Protein AF-A0A819NS75-F1 (afdb_monomer_lite)

Radius of gyration: 15.13 Å; chains: 1; bounding box: 32×22×42 Å

pLDDT: mean 87.49, std 10.99, range [55.75, 97.56]

Sequence (73 aa):
EKIKTIGHTYMAAAGLNPGVEHRMTRERYNQNIVALAEFAFAMIAALEGINRDCFNDFKLRVGMCNGPLVAGK

Secondary structure (DSSP, 8-state):
-EEEEETTEEEEE----TT-TTT--HHHHHHHHHHHHHHHHHHHHHHHHHHHHSSS----------S------

Foldseek 3Di:
DDWDDDPPDIDDAPDPDPPCPVVDDPVNLVVRVVVVVVVVVVVVVVLVVVVVVDPDDDDDDDDDDDDDDDDDD

Structure (mmCIF, N/CA/C/O backbone):
data_AF-A0A819NS75-F1
#
_entry.id   AF-A0A819NS75-F1
#
loop_
_atom_site.group_PDB
_atom_site.id
_atom_site.type_symbol
_atom_site.label_atom_id
_atom_site.label_alt_id
_atom_site.label_comp_id
_atom_site.label_asym_id
_atom_site.label_entity_id
_atom_site.label_seq_id
_atom_site.pdbx_PDB_ins_code
_atom_site.Cartn_x
_atom_site.Cartn_y
_atom_site.Cartn_z
_atom_site.occupancy
_atom_site.B_iso_or_equiv
_atom_site.auth_seq_id
_atom_site.auth_comp_id
_atom_site.auth_asym_id
_atom_site.auth_atom_id
_atom_site.pdbx_PDB_model_num
ATOM 1 N N . GLU A 1 1 ? 3.499 2.887 -12.132 1.00 79.25 1 GLU A N 1
ATOM 2 C CA . GLU A 1 1 ? 3.044 2.365 -10.815 1.00 79.25 1 GLU A CA 1
ATOM 3 C C . GLU A 1 1 ? 1.527 2.181 -10.845 1.00 79.25 1 GLU A C 1
ATOM 5 O O . GLU A 1 1 ? 0.872 2.794 -11.682 1.00 79.25 1 GLU A O 1
ATOM 10 N N . LYS A 1 2 ? 0.949 1.324 -9.994 1.00 81.38 2 LYS A N 1
ATOM 11 C CA . LYS A 1 2 ? -0.513 1.137 -9.914 1.00 81.38 2 LYS A CA 1
ATOM 12 C C . LYS A 1 2 ? -0.946 0.895 -8.473 1.00 81.38 2 LYS A C 1
ATOM 14 O O . LYS A 1 2 ? -0.295 0.131 -7.765 1.00 81.38 2 LYS A O 1
ATOM 19 N N . ILE A 1 3 ? -2.060 1.501 -8.070 1.00 86.94 3 ILE A N 1
ATOM 20 C CA . ILE A 1 3 ? -2.728 1.238 -6.792 1.00 86.94 3 ILE A CA 1
ATOM 21 C C . ILE A 1 3 ? -4.174 0.838 -7.084 1.00 86.94 3 ILE A C 1
ATOM 23 O O . ILE A 1 3 ? -4.816 1.416 -7.960 1.00 86.94 3 ILE A O 1
ATOM 27 N N . LYS A 1 4 ? -4.681 -0.168 -6.373 1.00 90.56 4 LYS A N 1
ATOM 28 C CA . LYS A 1 4 ? -6.102 -0.531 -6.366 1.00 90.56 4 LYS A CA 1
ATOM 29 C C . LYS A 1 4 ? -6.588 -0.769 -4.946 1.00 90.56 4 LYS A C 1
ATOM 31 O O . LYS A 1 4 ? -5.822 -1.196 -4.083 1.00 90.56 4 LYS A O 1
ATOM 36 N N . THR A 1 5 ? -7.873 -0.531 -4.739 1.00 93.19 5 THR A N 1
ATOM 37 C CA . THR A 1 5 ? -8.573 -0.777 -3.481 1.00 93.19 5 THR A CA 1
ATOM 38 C C . THR A 1 5 ? -9.601 -1.888 -3.678 1.00 93.19 5 THR A C 1
ATOM 40 O O . THR A 1 5 ? -10.280 -1.949 -4.701 1.00 93.19 5 THR A O 1
ATOM 43 N N . ILE A 1 6 ? -9.682 -2.807 -2.717 1.00 92.12 6 ILE A N 1
ATOM 44 C CA . ILE A 1 6 ? -10.671 -3.889 -2.673 1.00 92.12 6 ILE A CA 1
ATOM 45 C C . ILE A 1 6 ? -11.197 -3.954 -1.241 1.00 92.12 6 ILE A C 1
ATOM 47 O O . ILE A 1 6 ? -10.529 -4.478 -0.350 1.00 92.12 6 ILE A O 1
ATOM 51 N N . GLY A 1 7 ? -12.374 -3.373 -1.001 1.00 93.75 7 GLY A N 1
ATOM 52 C CA . GLY A 1 7 ? -12.886 -3.179 0.357 1.00 93.75 7 GLY A CA 1
ATOM 53 C C . GLY A 1 7 ? -11.880 -2.402 1.213 1.00 93.75 7 GLY A C 1
ATOM 54 O O . GLY A 1 7 ? -11.480 -1.299 0.852 1.00 93.75 7 GLY A O 1
ATOM 55 N N . HIS A 1 8 ? -11.430 -3.009 2.312 1.00 91.44 8 HIS A N 1
ATOM 56 C CA . HIS A 1 8 ? -10.424 -2.438 3.220 1.00 91.44 8 HIS A CA 1
ATOM 57 C C . HIS A 1 8 ? -8.975 -2.808 2.853 1.00 91.44 8 HIS A C 1
ATOM 59 O O . HIS A 1 8 ? -8.050 -2.532 3.612 1.00 91.44 8 HIS A O 1
ATOM 65 N N . THR A 1 9 ? -8.758 -3.484 1.723 1.00 94.62 9 THR A N 1
ATOM 66 C CA . THR A 1 9 ? -7.430 -3.904 1.265 1.00 94.62 9 THR A CA 1
ATOM 67 C C . THR A 1 9 ? -6.911 -2.974 0.177 1.00 94.62 9 THR A C 1
ATOM 69 O O . THR A 1 9 ? -7.573 -2.747 -0.835 1.00 94.62 9 THR A O 1
ATOM 72 N N . TYR A 1 10 ? -5.685 -2.489 0.358 1.00 94.88 10 TYR A N 1
ATOM 73 C CA . TYR A 1 10 ? -4.951 -1.698 -0.624 1.00 94.88 10 TYR A CA 1
ATOM 74 C C . TYR A 1 10 ? -3.886 -2.583 -1.274 1.00 94.88 10 TYR A C 1
ATOM 76 O O . TYR A 1 10 ? -3.156 -3.288 -0.581 1.00 94.88 10 TYR A O 1
ATOM 84 N N . MET A 1 11 ? -3.787 -2.555 -2.601 1.00 94.25 11 MET A N 1
ATOM 85 C CA . MET A 1 11 ? -2.707 -3.210 -3.341 1.00 94.25 11 MET A CA 1
ATOM 86 C C . MET A 1 11 ? -1.946 -2.162 -4.141 1.00 94.25 11 MET A C 1
ATOM 88 O O . MET A 1 11 ? -2.551 -1.450 -4.941 1.00 94.25 11 MET A O 1
ATOM 92 N N . ALA A 1 12 ? -0.629 -2.109 -3.961 1.00 93.62 12 ALA A N 1
ATOM 93 C CA . ALA A 1 12 ? 0.272 -1.231 -4.695 1.00 93.62 12 ALA A CA 1
ATOM 94 C C . ALA A 1 12 ? 1.316 -2.057 -5.458 1.00 93.62 12 ALA A C 1
ATOM 96 O O . ALA A 1 12 ? 1.776 -3.089 -4.974 1.00 93.62 12 ALA A O 1
ATOM 97 N N . ALA A 1 13 ? 1.682 -1.601 -6.653 1.00 92.06 13 ALA A N 1
ATOM 98 C CA . ALA A 1 13 ? 2.711 -2.211 -7.483 1.00 92.06 13 ALA A CA 1
ATOM 99 C C . ALA A 1 13 ? 3.601 -1.134 -8.119 1.00 92.06 13 ALA A C 1
ATOM 101 O O . ALA A 1 13 ? 3.107 -0.145 -8.676 1.00 92.06 13 ALA A O 1
ATOM 102 N N . ALA A 1 14 ? 4.912 -1.361 -8.073 1.00 90.12 14 ALA A N 1
ATOM 103 C CA . ALA A 1 14 ? 5.935 -0.512 -8.675 1.00 90.12 14 ALA A CA 1
ATOM 104 C C . ALA A 1 14 ? 6.648 -1.245 -9.820 1.00 90.12 14 ALA A C 1
ATOM 106 O O . ALA A 1 14 ? 6.564 -2.465 -9.941 1.00 90.12 14 ALA A O 1
ATOM 107 N N . GLY A 1 15 ? 7.326 -0.490 -10.686 1.00 86.56 15 GLY A N 1
ATOM 108 C CA . GLY A 1 15 ? 8.088 -1.056 -11.802 1.00 86.56 15 GLY A CA 1
ATOM 109 C C . GLY A 1 15 ? 7.263 -1.506 -13.015 1.00 86.56 15 GLY A C 1
ATOM 110 O O . GLY A 1 15 ? 7.787 -2.196 -13.881 1.00 86.56 15 GLY A O 1
ATOM 111 N N . LEU A 1 16 ? 6.002 -1.079 -13.127 1.00 82.06 16 LEU A N 1
ATOM 112 C CA . LEU A 1 16 ? 5.095 -1.419 -14.238 1.00 82.06 16 LEU A CA 1
ATOM 113 C C . LEU A 1 16 ? 5.328 -0.589 -15.520 1.00 82.06 16 LEU A C 1
ATOM 115 O O . LEU A 1 16 ? 4.377 -0.318 -16.245 1.00 82.06 16 LEU A O 1
ATOM 119 N N . ASN A 1 17 ? 6.555 -0.134 -15.789 1.00 73.88 17 ASN A N 1
ATOM 120 C CA . ASN A 1 17 ? 6.835 0.784 -16.900 1.00 73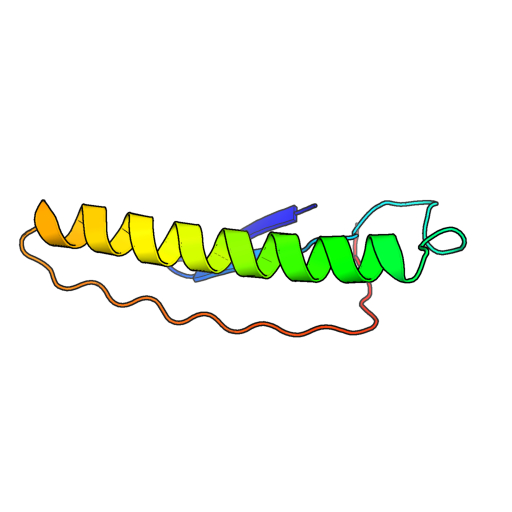.88 17 ASN A CA 1
ATOM 121 C C . ASN A 1 17 ? 6.847 0.033 -18.250 1.00 73.88 17 ASN A C 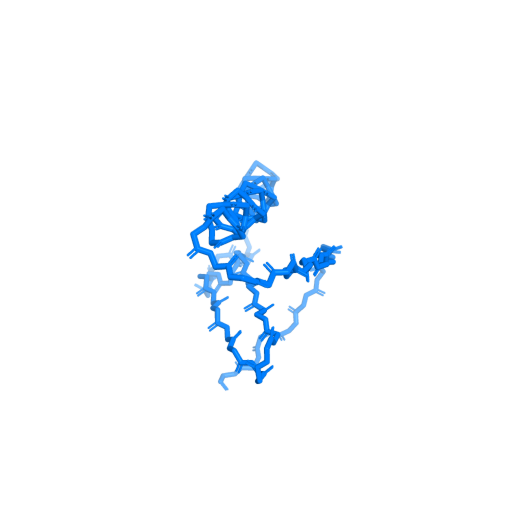1
ATOM 123 O O . ASN A 1 17 ? 7.812 -0.692 -18.523 1.00 73.88 17 ASN A O 1
ATOM 127 N N . PRO A 1 18 ? 5.819 0.206 -19.111 1.00 63.06 18 PRO A N 1
ATOM 128 C CA . PRO A 1 18 ? 5.743 -0.504 -20.382 1.00 63.06 18 PRO A CA 1
ATOM 129 C C . PRO A 1 18 ? 6.878 -0.050 -21.309 1.00 63.06 18 PRO A C 1
ATOM 131 O O . PRO A 1 18 ? 7.162 1.141 -21.419 1.00 63.06 18 PRO A O 1
ATOM 134 N N . GLY A 1 19 ? 7.548 -0.999 -21.967 1.00 61.84 19 GLY A N 1
ATOM 135 C CA . GLY A 1 19 ? 8.661 -0.720 -22.888 1.00 61.84 19 GLY A CA 1
ATOM 136 C C . GLY A 1 19 ? 10.039 -0.559 -22.231 1.00 61.84 19 GLY A C 1
ATOM 137 O O . GLY A 1 19 ? 11.031 -0.380 -22.936 1.00 61.84 19 GLY A O 1
ATOM 138 N N . VAL A 1 20 ? 10.134 -0.665 -20.899 1.00 59.81 20 VAL A N 1
ATOM 139 C CA . VAL A 1 20 ? 11.409 -0.594 -20.153 1.00 59.81 20 VAL A CA 1
ATOM 140 C C . VAL A 1 20 ? 11.839 -1.967 -19.618 1.00 59.81 20 VAL A C 1
ATOM 142 O O . VAL A 1 20 ? 12.855 -2.066 -18.939 1.00 59.81 20 VAL A O 1
ATOM 145 N N . GLU A 1 21 ? 11.125 -3.044 -19.963 1.00 60.41 21 GLU A N 1
ATOM 146 C CA . GLU A 1 21 ? 11.417 -4.413 -19.499 1.00 60.41 21 GLU A CA 1
ATOM 147 C C . GLU A 1 21 ? 12.867 -4.835 -19.787 1.00 60.41 21 GLU A C 1
ATOM 149 O O . GLU A 1 21 ? 13.519 -5.427 -18.935 1.00 60.41 21 GLU A O 1
ATOM 154 N N . HIS A 1 22 ? 13.418 -4.438 -20.939 1.00 55.75 22 HIS A N 1
ATOM 155 C CA . HIS A 1 22 ? 14.812 -4.709 -21.319 1.00 55.75 22 HIS A CA 1
ATOM 156 C C . HIS A 1 22 ? 15.833 -3.670 -20.808 1.00 55.75 22 HIS A C 1
ATOM 158 O O . HIS A 1 22 ? 17.033 -3.832 -21.009 1.00 55.75 22 HIS A O 1
ATOM 164 N N . ARG A 1 23 ? 15.384 -2.586 -20.161 1.00 61.47 23 ARG A N 1
ATOM 165 C CA . ARG A 1 23 ? 16.223 -1.480 -19.648 1.00 61.47 23 ARG A CA 1
ATOM 166 C C . ARG A 1 23 ? 16.123 -1.292 -18.128 1.00 61.47 23 ARG A C 1
ATOM 168 O O . ARG A 1 23 ? 16.642 -0.309 -17.594 1.00 61.47 23 ARG A O 1
ATOM 175 N N . MET A 1 24 ? 15.454 -2.201 -17.421 1.00 69.12 24 MET A N 1
ATOM 176 C CA . MET A 1 24 ? 15.430 -2.229 -15.960 1.00 69.12 24 MET A CA 1
ATOM 177 C C . MET A 1 24 ? 16.819 -2.601 -15.437 1.00 69.12 24 MET A C 1
ATOM 179 O O . MET A 1 24 ? 17.227 -3.759 -15.471 1.00 69.12 24 MET A O 1
ATOM 183 N N . THR A 1 25 ? 17.564 -1.606 -14.959 1.00 79.88 25 THR A N 1
ATOM 184 C CA . THR A 1 25 ? 18.814 -1.853 -14.240 1.00 79.88 25 THR A CA 1
ATOM 185 C C . THR A 1 25 ? 18.512 -2.425 -12.857 1.00 79.88 25 THR A C 1
ATOM 187 O O . THR A 1 25 ? 17.460 -2.157 -12.269 1.00 79.88 25 THR A O 1
ATOM 190 N N . ARG A 1 26 ? 19.464 -3.179 -12.298 1.00 80.19 26 ARG A N 1
ATOM 191 C CA . ARG A 1 26 ? 19.365 -3.702 -10.926 1.00 80.19 26 ARG A CA 1
ATOM 192 C C . ARG A 1 26 ? 19.135 -2.588 -9.897 1.00 80.19 26 ARG A C 1
ATOM 194 O O . ARG A 1 26 ? 18.403 -2.787 -8.936 1.00 80.19 26 ARG A O 1
ATOM 201 N N . GLU A 1 27 ? 19.701 -1.406 -10.130 1.00 83.31 27 GLU A N 1
ATOM 202 C CA . GLU A 1 27 ? 19.467 -0.217 -9.301 1.00 83.31 27 GLU A CA 1
ATOM 203 C C . GLU A 1 27 ? 18.014 0.253 -9.343 1.00 83.31 27 GLU A C 1
ATOM 205 O O . GLU A 1 27 ? 17.406 0.413 -8.289 1.00 83.31 27 GLU A O 1
ATOM 210 N N . ARG A 1 28 ? 17.421 0.410 -10.535 1.00 81.75 28 ARG A N 1
ATOM 211 C CA . ARG A 1 28 ? 16.005 0.801 -10.668 1.00 81.75 28 ARG A CA 1
ATOM 212 C C . ARG A 1 28 ? 15.070 -0.236 -10.055 1.00 81.75 28 ARG A C 1
ATOM 214 O O . ARG A 1 28 ? 14.076 0.119 -9.428 1.00 81.75 28 ARG A O 1
ATOM 221 N N . TYR A 1 29 ? 15.400 -1.516 -10.203 1.00 84.25 29 TYR A N 1
ATOM 222 C CA . TYR A 1 29 ? 14.663 -2.599 -9.559 1.00 84.25 29 TYR A CA 1
ATOM 223 C C . TYR A 1 29 ? 14.690 -2.469 -8.029 1.00 84.25 29 TYR A C 1
ATOM 225 O O . TYR A 1 29 ? 13.639 -2.501 -7.389 1.00 84.25 29 TYR A O 1
ATOM 233 N N . ASN A 1 30 ? 15.870 -2.239 -7.446 1.00 88.62 30 ASN A N 1
ATOM 234 C CA . ASN A 1 30 ? 16.015 -2.038 -6.006 1.00 88.62 30 ASN A CA 1
ATOM 235 C C . ASN A 1 30 ? 15.284 -0.775 -5.525 1.00 88.62 30 ASN A C 1
ATOM 237 O O . ASN A 1 30 ? 14.625 -0.818 -4.490 1.00 88.62 30 ASN A O 1
ATOM 241 N N . GLN A 1 31 ? 15.335 0.321 -6.289 1.00 90.88 31 GLN A N 1
ATOM 242 C CA . GLN A 1 31 ? 14.615 1.562 -5.978 1.00 90.88 31 GLN A CA 1
ATOM 243 C C . GLN A 1 31 ? 13.100 1.344 -5.887 1.00 90.88 31 GLN A C 1
ATOM 245 O O . GLN A 1 31 ? 12.471 1.860 -4.971 1.00 90.88 31 GLN A O 1
ATOM 250 N N . ASN A 1 32 ? 12.515 0.531 -6.772 1.00 90.75 32 ASN A N 1
ATOM 251 C CA . ASN A 1 32 ? 11.086 0.205 -6.710 1.00 90.75 32 ASN A CA 1
ATOM 252 C C . ASN A 1 32 ? 10.717 -0.555 -5.426 1.00 90.75 32 ASN A C 1
ATOM 254 O O . ASN A 1 32 ? 9.661 -0.308 -4.846 1.00 90.75 32 ASN A O 1
ATOM 258 N N . ILE A 1 33 ? 11.576 -1.478 -4.980 1.00 92.75 33 ILE A N 1
ATOM 259 C CA . ILE A 1 33 ? 11.364 -2.226 -3.731 1.00 92.75 33 ILE A CA 1
ATOM 260 C C . ILE A 1 33 ? 11.4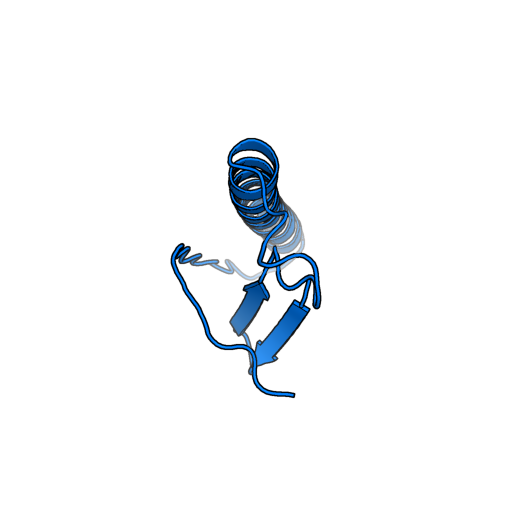44 -1.280 -2.532 1.00 92.75 33 ILE A C 1
ATOM 262 O O . ILE A 1 33 ? 10.574 -1.331 -1.665 1.00 92.75 33 ILE A O 1
ATOM 266 N N . VAL A 1 34 ? 12.457 -0.408 -2.505 1.00 94.75 34 VAL A N 1
ATOM 267 C CA . VAL A 1 34 ? 12.623 0.601 -1.449 1.00 94.75 34 VAL A CA 1
ATOM 268 C C . VAL A 1 34 ? 11.408 1.525 -1.402 1.00 94.75 34 VAL A C 1
ATOM 270 O O . VAL A 1 34 ? 10.811 1.669 -0.343 1.00 94.75 34 VAL A O 1
ATOM 273 N N . ALA A 1 35 ? 10.961 2.045 -2.547 1.00 93.94 35 ALA A N 1
ATOM 274 C CA . ALA A 1 35 ? 9.792 2.917 -2.619 1.00 93.94 35 ALA A CA 1
ATOM 275 C C . ALA A 1 35 ? 8.508 2.240 -2.101 1.00 93.94 35 ALA A C 1
ATOM 277 O O . ALA A 1 35 ? 7.715 2.868 -1.402 1.00 93.94 35 ALA A O 1
ATOM 278 N N . LEU A 1 36 ? 8.292 0.950 -2.398 1.00 95.06 36 LEU A N 1
ATOM 279 C CA . LEU A 1 36 ? 7.145 0.206 -1.860 1.00 95.06 36 LEU A CA 1
ATOM 280 C C . LEU A 1 36 ? 7.253 -0.027 -0.345 1.00 95.06 36 LEU A C 1
ATOM 282 O O . LEU A 1 36 ? 6.232 0.004 0.342 1.00 95.06 36 LEU A O 1
ATOM 286 N N . ALA A 1 37 ? 8.462 -0.243 0.180 1.00 96.19 37 ALA A N 1
ATOM 287 C CA . ALA A 1 37 ? 8.685 -0.376 1.618 1.00 96.19 37 ALA A CA 1
ATOM 288 C C . ALA A 1 37 ? 8.449 0.958 2.345 1.00 96.19 37 ALA A C 1
ATOM 290 O O . ALA A 1 37 ? 7.738 0.996 3.346 1.00 96.19 37 ALA A O 1
ATOM 291 N N . GLU A 1 38 ? 8.976 2.062 1.814 1.00 96.88 38 GLU A N 1
ATOM 292 C CA . GLU A 1 38 ? 8.736 3.413 2.334 1.00 96.88 38 GLU A CA 1
ATOM 293 C C . GLU A 1 38 ? 7.245 3.759 2.322 1.00 96.88 38 GLU A C 1
ATOM 295 O O . GLU A 1 38 ? 6.712 4.256 3.314 1.00 96.88 38 GLU A O 1
ATOM 300 N N . PHE A 1 39 ? 6.544 3.415 1.239 1.00 95.38 39 PHE A N 1
ATOM 301 C CA . PHE A 1 39 ? 5.096 3.571 1.155 1.00 95.38 39 PHE A CA 1
ATOM 302 C C . PHE A 1 39 ? 4.363 2.771 2.245 1.00 95.38 39 PHE A C 1
ATOM 304 O O . PHE A 1 39 ? 3.455 3.299 2.885 1.00 95.38 39 PHE A O 1
ATOM 311 N N . ALA A 1 40 ? 4.777 1.529 2.514 1.00 96.56 40 ALA A N 1
ATOM 312 C CA . ALA A 1 40 ? 4.205 0.722 3.590 1.00 96.56 40 ALA A CA 1
ATOM 313 C C . ALA A 1 40 ? 4.412 1.359 4.976 1.00 96.56 40 ALA A C 1
ATOM 315 O O . ALA A 1 40 ? 3.466 1.426 5.761 1.00 96.56 40 ALA A O 1
ATOM 316 N N . PHE A 1 41 ? 5.612 1.870 5.268 1.00 97.38 41 PHE A N 1
ATOM 317 C CA . PHE A 1 41 ? 5.880 2.579 6.523 1.00 97.38 41 PHE A CA 1
ATOM 318 C C . PHE A 1 41 ? 5.045 3.854 6.654 1.00 97.38 41 PHE A C 1
ATOM 320 O O . PHE A 1 41 ? 4.472 4.103 7.714 1.00 97.38 41 PHE A O 1
ATOM 327 N N . ALA A 1 42 ? 4.907 4.624 5.573 1.00 97.56 42 ALA A N 1
ATOM 328 C CA . ALA A 1 42 ? 4.066 5.815 5.560 1.00 97.56 42 ALA A CA 1
ATOM 329 C C . ALA A 1 42 ? 2.591 5.485 5.849 1.00 97.56 42 ALA A C 1
ATOM 331 O O . ALA A 1 42 ? 1.932 6.219 6.583 1.00 97.56 42 ALA A O 1
ATOM 332 N N . MET A 1 43 ? 2.074 4.360 5.337 1.00 96.81 43 MET A N 1
ATOM 333 C CA . MET A 1 43 ? 0.714 3.904 5.650 1.00 96.81 43 MET A CA 1
ATOM 334 C C . MET A 1 43 ? 0.541 3.522 7.123 1.00 96.81 43 MET A C 1
ATOM 336 O O . MET A 1 43 ? -0.501 3.820 7.705 1.00 96.81 43 MET A O 1
ATOM 340 N N . ILE A 1 44 ? 1.542 2.877 7.731 1.00 96.62 44 ILE A N 1
ATOM 341 C CA . ILE A 1 44 ? 1.513 2.534 9.160 1.00 96.62 44 ILE A CA 1
ATOM 342 C C . ILE A 1 44 ? 1.482 3.815 10.001 1.00 96.62 44 ILE A C 1
ATOM 344 O O . ILE A 1 44 ? 0.591 3.968 10.831 1.00 96.62 44 ILE A O 1
ATOM 348 N N . ALA A 1 45 ? 2.374 4.770 9.723 1.00 96.69 45 ALA A N 1
ATOM 349 C CA . ALA A 1 45 ? 2.417 6.052 10.429 1.00 96.69 45 ALA A CA 1
ATOM 350 C C . ALA A 1 45 ? 1.115 6.860 10.260 1.00 96.69 45 ALA A C 1
ATOM 352 O O . ALA A 1 45 ? 0.624 7.481 11.204 1.00 96.69 45 ALA A O 1
ATOM 353 N N . ALA A 1 46 ? 0.515 6.828 9.066 1.00 96.00 46 ALA A N 1
ATOM 354 C CA . ALA A 1 46 ? -0.789 7.440 8.834 1.00 96.00 46 ALA A CA 1
ATOM 355 C C . ALA A 1 46 ? -1.889 6.782 9.684 1.00 96.00 46 ALA A C 1
ATOM 357 O O . ALA A 1 46 ? -2.722 7.491 10.250 1.00 96.00 46 ALA A O 1
ATOM 358 N N . LEU A 1 47 ? -1.880 5.450 9.823 1.00 96.12 47 LEU A N 1
ATOM 359 C CA . LEU A 1 47 ? -2.849 4.738 10.656 1.00 96.12 47 LEU A CA 1
ATOM 360 C C . LEU A 1 47 ? -2.668 5.041 12.146 1.00 96.12 47 LEU A C 1
ATOM 362 O O . LEU A 1 47 ? -3.658 5.200 12.851 1.00 96.12 47 LEU A O 1
ATOM 366 N N . GLU A 1 48 ? -1.430 5.183 12.617 1.00 94.62 48 GLU A N 1
ATOM 367 C CA . GLU A 1 48 ? -1.147 5.641 13.982 1.00 94.62 48 GLU A CA 1
ATOM 368 C C . GLU A 1 48 ? -1.696 7.051 14.226 1.00 94.62 48 GLU A C 1
ATOM 370 O O . GLU A 1 48 ? -2.267 7.326 15.280 1.00 94.62 48 GLU A O 1
ATOM 375 N N . GLY A 1 49 ? -1.576 7.942 13.236 1.00 95.25 49 GLY A N 1
ATOM 376 C CA . GLY A 1 49 ? -2.239 9.245 13.243 1.00 95.25 49 GLY A CA 1
ATOM 377 C C . GLY A 1 49 ? -3.752 9.117 13.414 1.00 95.25 49 GLY A C 1
ATOM 378 O O . GLY A 1 49 ? -4.313 9.704 14.332 1.00 95.25 49 GLY A O 1
ATOM 379 N N . ILE A 1 50 ? -4.388 8.282 12.593 1.00 95.38 50 ILE A N 1
ATOM 380 C CA . ILE A 1 50 ? -5.835 8.036 12.646 1.00 95.38 50 ILE A CA 1
ATOM 381 C C . ILE A 1 50 ? -6.252 7.460 14.006 1.00 95.38 50 ILE A C 1
ATOM 383 O O . ILE A 1 50 ? -7.220 7.939 14.589 1.00 95.38 50 ILE A O 1
ATOM 387 N N . ASN A 1 51 ? -5.520 6.482 14.543 1.00 96.00 51 ASN A N 1
ATOM 388 C CA . ASN A 1 51 ? -5.813 5.851 15.835 1.00 96.00 51 ASN A CA 1
ATOM 389 C C . ASN A 1 51 ? -5.722 6.821 17.021 1.00 96.00 51 ASN A C 1
ATOM 391 O O . ASN A 1 51 ? -6.378 6.593 18.030 1.00 96.00 51 ASN A O 1
ATOM 395 N N . ARG A 1 52 ? -4.938 7.904 16.923 1.00 94.06 52 ARG A N 1
ATOM 396 C CA . ARG A 1 52 ? -4.909 8.941 17.972 1.0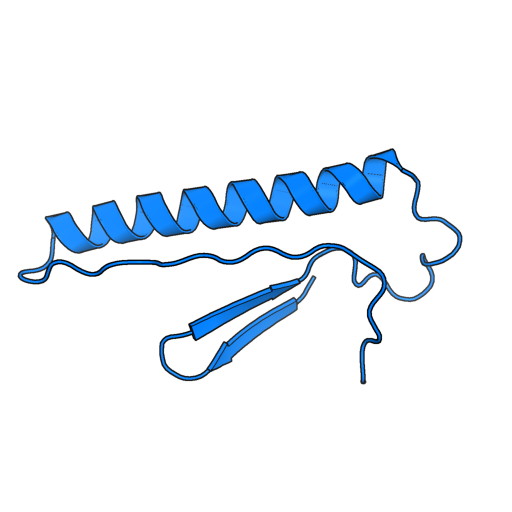0 94.06 52 ARG A CA 1
ATOM 397 C C . ARG A 1 52 ? -6.184 9.773 18.008 1.00 94.06 52 ARG A C 1
ATOM 399 O O . ARG A 1 52 ? -6.618 10.160 19.089 1.00 94.06 52 ARG A O 1
ATOM 406 N N . ASP A 1 53 ? -6.772 10.019 16.844 1.00 92.12 53 ASP A N 1
ATOM 407 C CA . ASP A 1 53 ? -7.911 10.926 16.695 1.00 92.12 53 ASP A CA 1
ATOM 408 C C . ASP A 1 53 ? -9.256 10.182 16.638 1.00 92.12 53 ASP A C 1
ATOM 410 O O . ASP A 1 53 ? -10.320 10.805 16.620 1.00 92.12 53 ASP A O 1
ATOM 414 N N . CYS A 1 54 ? -9.237 8.846 16.615 1.00 89.06 54 CYS A N 1
ATOM 415 C CA . CYS A 1 54 ? -10.434 8.016 16.561 1.00 89.06 54 CYS A CA 1
ATOM 416 C C . CYS A 1 54 ? -10.583 7.115 17.796 1.00 89.06 54 CYS A C 1
ATOM 418 O O . CYS A 1 54 ? -9.616 6.696 18.418 1.00 89.06 54 CYS A O 1
ATOM 420 N N . PHE A 1 55 ? -11.826 6.768 18.141 1.00 89.69 55 PHE A N 1
ATOM 421 C CA . PHE A 1 55 ? -12.142 5.874 19.267 1.00 89.69 55 PHE A CA 1
ATOM 422 C C . PHE A 1 55 ? -11.902 4.382 18.959 1.00 89.69 55 PHE A C 1
ATOM 424 O O . PHE A 1 55 ? -12.412 3.517 19.667 1.00 89.69 55 PHE A O 1
ATOM 431 N N . ASN A 1 56 ? -11.168 4.074 17.887 1.00 92.19 56 ASN A N 1
ATOM 432 C CA . ASN A 1 56 ? -10.907 2.716 17.424 1.00 92.19 56 ASN A CA 1
ATOM 433 C C . ASN A 1 56 ? -9.400 2.448 17.360 1.00 92.19 56 ASN A C 1
ATOM 435 O O . ASN A 1 56 ? -8.615 3.335 17.048 1.00 92.19 56 ASN A O 1
ATOM 439 N N . ASP A 1 57 ? -9.012 1.194 17.592 1.00 93.75 57 ASP A N 1
ATOM 440 C CA . ASP A 1 57 ? -7.645 0.711 17.376 1.00 93.75 57 ASP A CA 1
ATOM 441 C C . ASP A 1 57 ? -7.584 -0.073 16.061 1.00 93.75 57 ASP A C 1
ATOM 443 O O . ASP A 1 57 ? -7.775 -1.294 16.015 1.00 93.75 57 ASP A O 1
ATOM 447 N N . PHE A 1 58 ? -7.388 0.641 14.953 1.00 95.06 58 PHE A N 1
ATOM 448 C CA . PHE A 1 58 ? -7.226 0.009 13.653 1.00 95.06 58 PHE A CA 1
ATOM 449 C C . PHE A 1 58 ? -5.840 -0.628 13.532 1.00 95.06 58 PHE A C 1
ATOM 451 O O . PHE A 1 58 ? -4.831 -0.058 13.942 1.00 95.06 58 PHE A O 1
ATOM 458 N N . LYS A 1 59 ? -5.767 -1.799 12.890 1.00 95.38 59 LYS A N 1
ATOM 459 C CA . LYS A 1 59 ? -4.509 -2.522 12.659 1.00 95.38 59 LYS A CA 1
ATOM 460 C C . LYS A 1 59 ? -4.277 -2.729 11.173 1.00 95.38 59 LYS A C 1
ATOM 462 O O . LYS A 1 59 ? -5.144 -3.253 10.474 1.00 95.38 59 LYS A O 1
ATOM 467 N N . LEU A 1 60 ? -3.082 -2.375 10.708 1.00 96.00 60 LEU A N 1
ATOM 468 C CA . LEU A 1 60 ? -2.642 -2.628 9.340 1.00 96.00 60 LEU A CA 1
ATOM 469 C 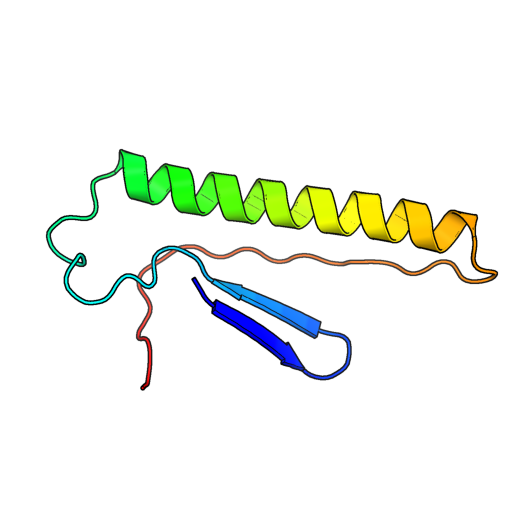C . LEU A 1 60 ? -1.731 -3.854 9.301 1.00 96.00 60 LEU A C 1
ATOM 471 O O . LEU A 1 60 ? -0.821 -3.998 10.112 1.00 96.00 60 LEU A O 1
ATOM 475 N N . ARG A 1 61 ? -1.957 -4.728 8.319 1.00 96.25 61 ARG A N 1
ATOM 476 C CA . ARG A 1 61 ? -1.026 -5.799 7.956 1.00 96.25 61 ARG A CA 1
ATOM 477 C C . ARG A 1 61 ? -0.573 -5.562 6.527 1.00 96.25 61 ARG A C 1
ATOM 479 O O . ARG A 1 61 ? -1.414 -5.400 5.646 1.00 96.25 61 ARG A O 1
ATOM 486 N N . VAL A 1 62 ? 0.737 -5.563 6.311 1.00 96.50 62 VAL A N 1
ATOM 487 C CA . VAL A 1 62 ? 1.338 -5.377 4.989 1.00 96.50 62 VAL A CA 1
ATOM 488 C C . VAL A 1 62 ? 2.084 -6.645 4.600 1.00 96.50 62 VAL A C 1
ATOM 490 O O . VAL A 1 62 ? 2.879 -7.167 5.376 1.00 96.50 62 VAL A O 1
ATOM 493 N N . GLY A 1 63 ? 1.817 -7.135 3.392 1.00 95.94 63 GLY A N 1
ATOM 494 C CA . GLY A 1 63 ? 2.591 -8.191 2.749 1.00 95.94 63 GLY A CA 1
ATOM 495 C C . GLY A 1 63 ? 3.275 -7.638 1.506 1.00 95.94 63 GLY A C 1
ATOM 496 O O . GLY A 1 63 ? 2.641 -6.943 0.714 1.00 95.94 63 GLY A O 1
ATOM 497 N N . MET A 1 64 ? 4.558 -7.951 1.330 1.00 94.50 64 MET A N 1
ATOM 498 C CA . MET A 1 64 ? 5.339 -7.563 0.157 1.00 94.50 64 MET A CA 1
ATOM 499 C C . MET A 1 64 ? 5.898 -8.806 -0.527 1.00 94.50 64 MET A C 1
ATOM 501 O O . MET A 1 64 ? 6.395 -9.719 0.127 1.00 94.50 64 MET A O 1
ATOM 505 N N . CYS A 1 65 ? 5.826 -8.828 -1.853 1.00 92.62 65 CYS A N 1
ATOM 506 C CA . CYS A 1 65 ? 6.403 -9.869 -2.690 1.00 92.62 65 CYS A CA 1
ATOM 507 C C . CYS A 1 65 ? 7.144 -9.199 -3.848 1.00 92.62 65 CYS A C 1
ATOM 509 O O . CYS A 1 65 ? 6.705 -8.159 -4.344 1.00 92.62 65 CYS A O 1
ATOM 511 N N . ASN A 1 66 ? 8.265 -9.783 -4.267 1.00 88.88 66 ASN A N 1
ATOM 512 C CA . ASN A 1 66 ? 8.995 -9.362 -5.452 1.00 88.88 66 ASN A CA 1
ATOM 513 C C . ASN A 1 66 ? 9.220 -10.563 -6.378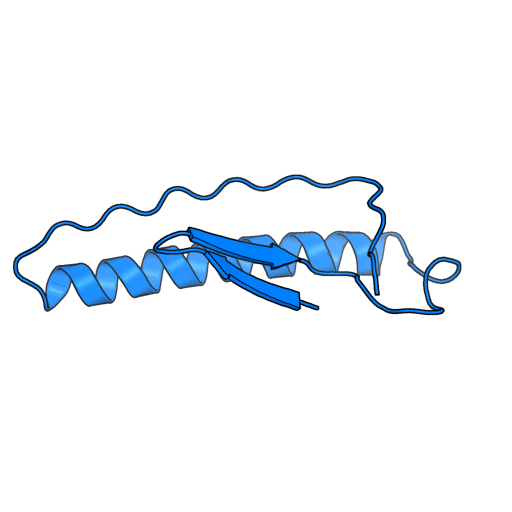 1.00 88.88 66 ASN A C 1
ATOM 515 O O . ASN A 1 66 ? 9.296 -11.707 -5.934 1.00 88.88 66 ASN A O 1
ATOM 519 N N . GLY A 1 67 ? 9.276 -10.298 -7.678 1.00 86.75 67 GLY A N 1
ATOM 520 C CA . GLY A 1 67 ? 9.453 -11.327 -8.692 1.00 86.75 67 GLY A CA 1
ATOM 521 C C . GLY A 1 67 ? 8.823 -10.939 -10.029 1.00 86.75 67 GLY A C 1
ATOM 522 O O . GLY A 1 67 ? 8.169 -9.896 -10.126 1.00 86.75 67 GLY A O 1
ATOM 523 N N . PRO A 1 68 ? 9.029 -11.762 -11.070 1.00 84.56 68 PRO A N 1
ATOM 524 C CA . PRO A 1 68 ? 8.387 -11.576 -12.363 1.00 84.56 68 PRO A CA 1
ATOM 525 C C . PRO A 1 68 ? 6.864 -11.627 -12.232 1.00 84.56 68 PRO A C 1
ATOM 527 O O . PRO A 1 68 ? 6.318 -12.464 -11.515 1.00 84.56 68 PRO A O 1
ATOM 530 N N . LEU A 1 69 ? 6.174 -10.744 -12.947 1.00 81.62 69 LEU A N 1
ATOM 531 C CA . LEU A 1 69 ? 4.718 -10.644 -12.932 1.00 81.62 69 LEU A CA 1
ATOM 532 C C . LEU A 1 69 ? 4.204 -10.238 -14.309 1.00 81.62 69 LEU A C 1
ATOM 534 O O . LEU A 1 69 ? 4.891 -9.550 -15.060 1.00 81.62 69 LEU A O 1
ATOM 538 N N . VAL A 1 70 ? 2.984 -10.661 -14.629 1.00 82.25 70 VAL A N 1
ATOM 539 C CA . VAL A 1 70 ? 2.315 -10.318 -15.885 1.00 82.25 70 VAL A CA 1
ATOM 540 C C . VAL A 1 70 ? 1.273 -9.247 -15.597 1.00 82.25 70 VAL A C 1
ATOM 542 O O . VAL A 1 70 ? 0.349 -9.460 -14.810 1.00 82.25 70 VAL A O 1
ATOM 545 N N . ALA A 1 71 ? 1.417 -8.087 -16.233 1.00 76.81 71 ALA A N 1
ATOM 546 C CA . ALA A 1 71 ? 0.418 -7.031 -16.178 1.00 76.81 71 ALA A CA 1
ATOM 547 C C . ALA A 1 71 ? -0.590 -7.214 -17.323 1.00 76.81 71 ALA A C 1
ATOM 549 O O . ALA A 1 71 ? -0.242 -7.082 -18.495 1.00 76.81 71 ALA A O 1
ATOM 550 N N . GLY A 1 72 ? -1.843 -7.522 -16.982 1.00 71.56 72 GLY A N 1
ATOM 551 C CA . GLY A 1 72 ? -2.956 -7.435 -17.931 1.00 71.56 72 GLY A CA 1
ATOM 552 C C . GLY A 1 72 ? -3.286 -5.974 -18.255 1.00 71.56 72 GLY A C 1
ATOM 553 O O . GLY A 1 72 ? -3.116 -5.108 -17.390 1.00 71.56 72 GLY A O 1
ATOM 554 N N . LYS A 1 73 ? -3.730 -5.715 -19.493 1.00 59.50 73 LYS A N 1
ATOM 555 C CA . LYS A 1 73 ? -4.258 -4.405 -19.908 1.00 59.50 73 LYS A CA 1
ATOM 556 C C . LYS A 1 73 ? -5.487 -4.019 -19.089 1.00 59.50 73 LYS A C 1
ATOM 558 O O . LYS A 1 73 ? -6.329 -4.911 -18.850 1.00 59.50 73 LYS A O 1
#